Protein AF-A0A943YA11-F1 (afdb_monomer)

pLDDT: mean 86.25, std 10.39, range [38.84, 97.56]

Secondary structure (DSSP, 8-state):
-TTTHHHHHHHT--TTTGGG--HHHHHHHHHHHHHHHHHHHHHHHHHHHHHHGGGSSSPPPHHHHHGGGS--HHHHHHHHHHHHHHHHHHTTTTS--

Foldseek 3Di:
DVVCQVVCVVLPHHSVVVVVDDPVNVVVSVVVVVVVVLVVQLVVLCVVQVVCQVVDPHRDHSCNRRVVVVQDPVNVVVVVVVVVVVCCVVVVVPDDD

Structure (mmCIF, N/CA/C/O backbone):
data_AF-A0A943YA11-F1
#
_entry.id   AF-A0A943YA11-F1
#
loop_
_atom_site.group_PDB
_atom_site.id
_atom_site.type_symbol
_atom_site.label_atom_id
_atom_site.label_alt_id
_atom_site.label_comp_id
_atom_site.label_asym_id
_atom_site.label_entity_id
_atom_site.label_seq_id
_atom_site.pdbx_PDB_ins_code
_atom_site.Cartn_x
_atom_site.Cartn_y
_atom_site.Cartn_z
_atom_site.occupancy
_atom_site.B_iso_or_equiv
_atom_site.auth_seq_id
_atom_site.auth_comp_id
_atom_site.auth_asym_id
_atom_site.auth_atom_id
_atom_site.pdbx_PDB_model_num
ATOM 1 N N . MET A 1 1 ? 4.742 -10.422 -30.303 1.00 56.66 1 MET A N 1
ATOM 2 C CA . MET A 1 1 ? 4.354 -9.054 -29.884 1.00 56.66 1 MET A CA 1
ATOM 3 C C . MET A 1 1 ? 2.861 -8.885 -29.591 1.00 56.66 1 MET A C 1
ATOM 5 O O . MET A 1 1 ? 2.570 -8.188 -28.634 1.00 56.66 1 MET A O 1
ATOM 9 N N . ARG A 1 2 ? 1.926 -9.563 -30.288 1.00 62.44 2 ARG A N 1
ATOM 10 C CA . ARG A 1 2 ? 0.463 -9.452 -30.043 1.00 62.44 2 ARG A CA 1
ATOM 11 C C . ARG A 1 2 ? -0.003 -9.578 -28.581 1.00 62.44 2 ARG A C 1
ATOM 13 O O . ARG A 1 2 ? -0.952 -8.913 -28.199 1.00 62.44 2 ARG A O 1
ATOM 20 N N . TYR A 1 3 ? 0.652 -10.399 -27.760 1.00 71.31 3 TYR A N 1
ATOM 21 C CA . TYR A 1 3 ? 0.281 -10.560 -26.344 1.00 71.31 3 TYR A CA 1
ATOM 22 C C . TYR A 1 3 ? 0.706 -9.387 -25.446 1.00 71.31 3 TYR A C 1
ATOM 24 O O . TYR A 1 3 ? 0.125 -9.195 -24.383 1.00 71.31 3 TYR A O 1
ATOM 32 N N . ALA A 1 4 ? 1.702 -8.601 -25.860 1.00 74.38 4 ALA A N 1
ATOM 33 C CA . ALA A 1 4 ? 2.246 -7.507 -25.059 1.00 74.38 4 ALA A CA 1
ATOM 34 C C . ALA A 1 4 ? 1.473 -6.191 -25.247 1.00 74.38 4 ALA A C 1
ATOM 36 O O . ALA A 1 4 ? 1.456 -5.362 -24.344 1.00 74.38 4 ALA A O 1
ATOM 37 N N . GLU A 1 5 ? 0.796 -6.000 -26.383 1.00 77.94 5 GLU A N 1
ATOM 38 C CA . GLU A 1 5 ? 0.079 -4.751 -26.686 1.00 77.94 5 GLU A CA 1
ATOM 39 C C . GLU A 1 5 ? -1.088 -4.473 -25.721 1.00 77.94 5 GLU A C 1
ATOM 41 O O . GLU A 1 5 ? -1.164 -3.356 -25.205 1.00 77.94 5 GLU A O 1
ATOM 46 N N . PRO A 1 6 ? -1.956 -5.452 -25.378 1.00 84.94 6 PRO A N 1
ATOM 47 C CA . PRO A 1 6 ? -3.030 -5.222 -24.410 1.00 84.94 6 PRO A CA 1
ATOM 48 C C . PRO A 1 6 ? -2.494 -4.909 -23.009 1.00 84.94 6 PRO A C 1
ATOM 50 O O . PRO A 1 6 ? -3.108 -4.155 -22.255 1.00 84.94 6 PRO A O 1
ATOM 53 N N . ILE A 1 7 ? -1.347 -5.496 -22.660 1.00 83.69 7 ILE A N 1
ATOM 54 C CA . ILE A 1 7 ? -0.679 -5.279 -21.377 1.00 83.69 7 ILE A CA 1
ATOM 55 C C . ILE A 1 7 ? -0.102 -3.862 -21.328 1.00 83.69 7 ILE A C 1
ATOM 57 O O . ILE A 1 7 ? -0.341 -3.157 -20.352 1.00 83.69 7 ILE A O 1
ATOM 61 N N . ALA A 1 8 ? 0.569 -3.414 -22.393 1.00 84.06 8 ALA A N 1
ATOM 62 C CA . ALA A 1 8 ? 1.115 -2.063 -22.491 1.00 84.06 8 ALA A CA 1
ATOM 63 C C . ALA A 1 8 ? 0.032 -1.004 -22.239 1.00 84.06 8 ALA A C 1
ATOM 65 O O . ALA A 1 8 ? 0.182 -0.183 -21.335 1.00 84.06 8 ALA A O 1
ATOM 66 N N . TYR A 1 9 ? -1.103 -1.094 -22.942 1.00 85.19 9 TYR A N 1
ATOM 67 C CA . TYR A 1 9 ? -2.206 -0.147 -22.758 1.00 85.19 9 TYR A CA 1
ATOM 68 C C . TYR A 1 9 ? -2.820 -0.198 -21.360 1.00 85.19 9 TYR A C 1
ATOM 70 O O . TYR A 1 9 ? -3.111 0.849 -20.788 1.00 85.19 9 TYR A O 1
ATOM 78 N N . ARG A 1 10 ? -2.992 -1.392 -20.777 1.00 83.12 10 ARG A N 1
ATOM 79 C CA . ARG A 1 10 ? -3.529 -1.550 -19.413 1.00 83.12 10 ARG A CA 1
ATOM 80 C C . ARG A 1 10 ? -2.660 -0.856 -18.366 1.00 83.12 10 ARG A C 1
ATOM 82 O O . ARG A 1 10 ? -3.169 -0.336 -17.381 1.00 83.12 10 ARG A O 1
ATOM 89 N N . ILE A 1 11 ? -1.356 -0.870 -18.595 1.00 81.62 11 ILE A N 1
ATOM 90 C CA . ILE A 1 11 ? -0.341 -0.273 -17.734 1.00 81.62 11 ILE A CA 1
ATOM 91 C C . ILE A 1 11 ? -0.144 1.225 -18.085 1.00 81.62 11 ILE A C 1
ATOM 93 O O . ILE A 1 11 ? 0.481 1.975 -17.342 1.00 81.62 11 ILE A O 1
ATOM 97 N N . GLY A 1 12 ? -0.749 1.721 -19.166 1.00 84.94 12 GLY A N 1
ATOM 98 C CA . GLY A 1 12 ? -0.693 3.133 -19.560 1.00 84.94 12 GLY A CA 1
ATOM 99 C C . GLY A 1 12 ? 0.489 3.496 -20.460 1.00 84.94 12 GLY A C 1
ATOM 100 O O . GLY A 1 12 ? 0.771 4.677 -20.637 1.00 84.94 12 GLY A O 1
ATOM 101 N N . PHE A 1 13 ? 1.157 2.504 -21.050 1.00 87.06 13 PHE A N 1
ATOM 102 C CA . PHE A 1 13 ? 2.170 2.697 -22.087 1.00 87.06 13 PHE A CA 1
ATOM 103 C C . PHE A 1 13 ? 1.581 2.473 -23.476 1.00 87.06 13 PHE A C 1
ATOM 105 O O . PHE A 1 13 ? 0.658 1.675 -23.666 1.00 87.06 13 PHE A O 1
ATOM 112 N N . LYS A 1 14 ? 2.167 3.106 -24.494 1.00 87.75 14 LYS A N 1
ATOM 113 C CA . LYS A 1 14 ? 1.919 2.685 -25.875 1.00 87.75 14 LYS A CA 1
ATOM 114 C C . LYS A 1 14 ? 2.670 1.370 -26.154 1.00 87.75 14 LYS A C 1
ATOM 116 O O . LYS A 1 14 ? 3.775 1.176 -25.643 1.00 87.75 14 LYS A O 1
ATOM 121 N N . PRO A 1 15 ? 2.148 0.486 -27.025 1.00 84.38 15 PRO A N 1
ATOM 122 C CA . PRO A 1 15 ? 2.807 -0.767 -27.393 1.00 84.38 15 PRO A CA 1
ATOM 123 C C . PRO A 1 15 ? 4.293 -0.668 -27.781 1.00 84.38 15 PRO A C 1
ATOM 125 O O . PRO A 1 15 ? 5.040 -1.553 -27.375 1.00 84.38 15 PRO A O 1
ATOM 128 N N . PRO A 1 16 ? 4.772 0.366 -28.509 1.00 85.94 16 PRO A N 1
ATOM 129 C CA . PRO A 1 16 ? 6.200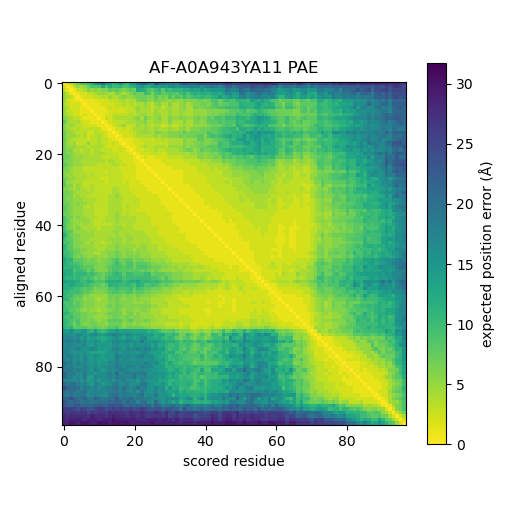 0.499 -28.811 1.00 85.94 16 PRO A CA 1
ATOM 130 C C . PRO A 1 16 ? 7.053 1.025 -27.647 1.00 85.94 16 PRO A C 1
ATOM 132 O O . PRO A 1 16 ? 8.269 0.868 -27.690 1.00 85.94 16 PRO A O 1
ATOM 135 N N . GLU A 1 17 ? 6.459 1.654 -26.632 1.00 86.06 17 GLU A N 1
ATOM 136 C CA . GLU A 1 17 ? 7.180 2.193 -25.466 1.00 86.06 17 GLU A CA 1
ATOM 137 C C . GLU A 1 17 ? 7.496 1.083 -24.460 1.00 86.06 17 GLU A C 1
ATOM 139 O O . GLU A 1 17 ? 8.592 1.030 -23.913 1.00 86.06 17 GLU A O 1
ATOM 144 N N . PHE A 1 18 ? 6.568 0.142 -24.284 1.00 85.06 18 PHE A N 1
ATOM 145 C CA . PHE A 1 18 ? 6.698 -0.955 -23.329 1.00 85.06 18 PHE A CA 1
ATOM 146 C C . PHE A 1 18 ? 7.957 -1.832 -23.511 1.00 85.06 18 PHE A C 1
ATOM 148 O O . PHE A 1 18 ? 8.696 -1.999 -22.545 1.00 85.06 18 PHE A O 1
ATOM 155 N N . PRO A 1 19 ? 8.285 -2.360 -24.710 1.00 84.62 19 PRO A N 1
ATOM 156 C CA . PRO A 1 19 ? 9.493 -3.165 -24.903 1.00 84.62 19 PRO A CA 1
ATOM 157 C C . PRO A 1 19 ? 10.788 -2.340 -24.890 1.00 84.62 19 PRO A C 1
ATOM 159 O O . PRO A 1 19 ? 11.867 -2.924 -24.928 1.00 84.62 19 PRO A O 1
ATOM 162 N N . ARG A 1 20 ? 10.699 -1.002 -24.889 1.00 88.81 20 ARG A N 1
ATOM 163 C CA . ARG A 1 20 ? 11.860 -0.102 -24.827 1.00 88.81 20 ARG A CA 1
ATOM 164 C C . ARG A 1 20 ? 12.241 0.282 -23.400 1.00 88.81 20 ARG A C 1
ATOM 166 O O . ARG A 1 20 ? 13.308 0.860 -23.225 1.00 88.81 20 ARG A O 1
ATOM 173 N N . LEU A 1 21 ? 11.400 -0.028 -22.413 1.00 88.31 21 LEU A N 1
ATOM 174 C CA . LEU A 1 21 ? 11.709 0.211 -21.009 1.00 88.31 21 LEU A CA 1
ATOM 175 C C . LEU A 1 21 ? 12.959 -0.565 -20.607 1.00 88.31 21 LEU A C 1
ATOM 177 O O . LEU A 1 21 ? 13.060 -1.779 -20.807 1.00 88.31 21 LEU A O 1
ATOM 181 N N . THR A 1 22 ? 13.899 0.136 -19.987 1.00 91.94 22 THR A N 1
ATOM 182 C CA . THR A 1 22 ? 14.986 -0.523 -19.270 1.00 91.94 22 THR A CA 1
ATOM 183 C C . THR A 1 22 ? 14.428 -1.229 -18.028 1.00 91.94 22 THR A C 1
ATOM 185 O O . THR A 1 22 ? 13.410 -0.799 -17.476 1.00 91.94 22 THR A O 1
ATOM 188 N N . PRO A 1 23 ? 15.093 -2.286 -17.525 1.00 91.00 23 PRO A N 1
ATOM 189 C CA . PRO A 1 23 ? 14.657 -2.954 -16.299 1.00 91.00 23 PRO A CA 1
ATOM 190 C C . PRO A 1 23 ? 14.461 -1.982 -15.127 1.00 91.00 23 PRO A C 1
ATOM 192 O O . PRO A 1 23 ?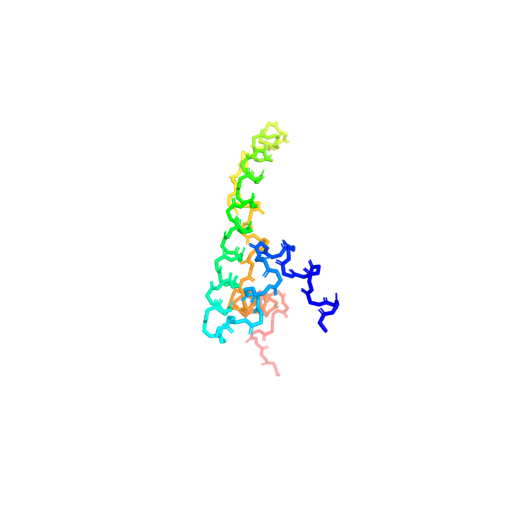 13.475 -2.078 -14.405 1.00 91.00 23 PRO A O 1
ATOM 195 N N . LEU A 1 24 ? 15.351 -0.994 -14.980 1.00 92.38 24 LEU A N 1
ATOM 196 C CA . LEU A 1 24 ? 15.262 0.016 -13.924 1.00 92.38 24 LEU A CA 1
ATOM 197 C C . LEU A 1 24 ? 14.008 0.894 -14.049 1.00 92.38 24 LEU A C 1
ATOM 199 O O . LEU A 1 24 ? 13.334 1.1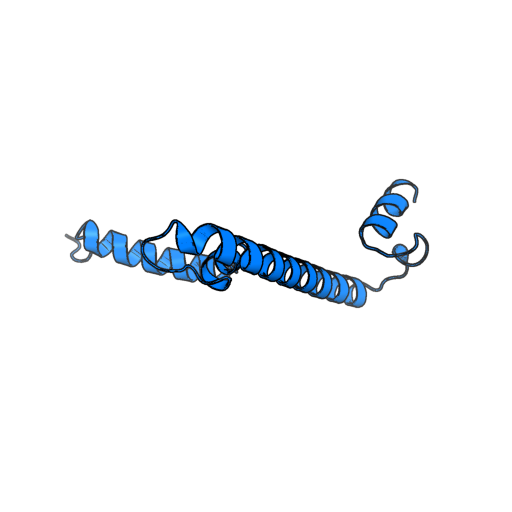48 -13.054 1.00 92.38 24 LEU A O 1
ATOM 203 N N . GLU A 1 25 ? 13.687 1.363 -15.255 1.00 90.94 25 GLU A N 1
ATOM 204 C CA . GLU A 1 25 ? 12.475 2.156 -15.493 1.00 90.94 25 GLU A CA 1
ATOM 205 C C . GLU A 1 25 ? 11.211 1.339 -15.239 1.00 90.94 25 GLU A C 1
ATOM 207 O O . GLU A 1 25 ? 10.246 1.857 -14.679 1.00 90.94 25 GLU A O 1
ATOM 212 N N . PHE A 1 26 ? 11.228 0.053 -15.595 1.00 89.19 26 PHE A N 1
ATOM 213 C CA . PHE A 1 26 ? 10.118 -0.847 -15.319 1.00 89.19 26 PHE A CA 1
ATOM 214 C C . PHE A 1 26 ? 9.893 -1.038 -13.811 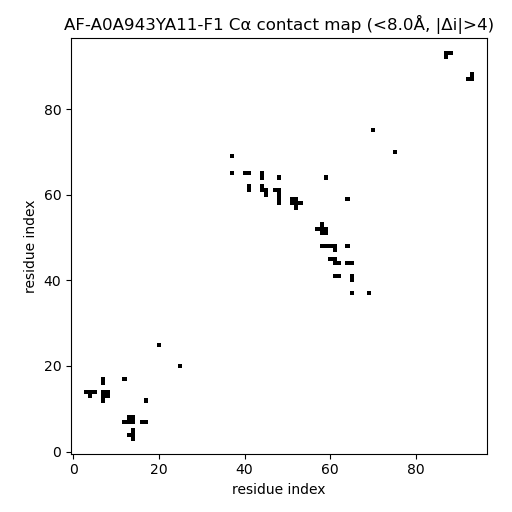1.00 89.19 26 PHE A C 1
ATOM 216 O O . PHE A 1 26 ? 8.755 -0.935 -13.356 1.00 89.19 26 PHE A O 1
ATO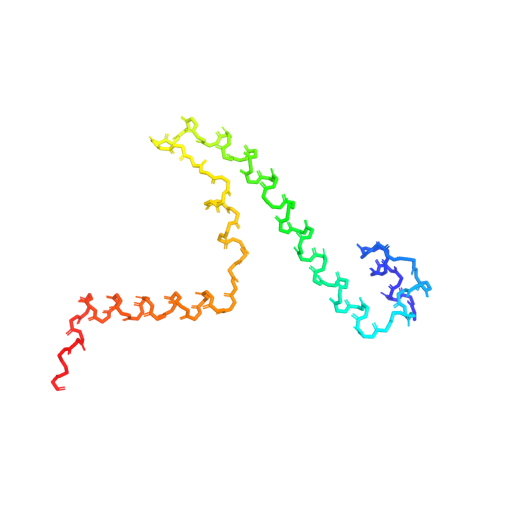M 223 N N . TYR A 1 27 ? 10.952 -1.234 -13.017 1.00 89.88 27 TYR A N 1
ATOM 224 C CA . TYR A 1 27 ? 10.829 -1.326 -11.555 1.00 89.88 27 TYR A CA 1
ATOM 225 C C . TYR A 1 27 ? 10.295 -0.035 -10.929 1.00 89.88 27 TYR A C 1
ATOM 227 O O . TYR A 1 27 ? 9.341 -0.084 -10.158 1.00 89.88 27 TYR A O 1
ATOM 235 N N . ARG A 1 28 ? 10.823 1.127 -11.331 1.00 91.69 28 ARG A N 1
ATOM 236 C CA . ARG A 1 28 ? 10.310 2.431 -10.871 1.00 91.69 28 ARG A CA 1
ATOM 237 C C . ARG A 1 28 ? 8.839 2.630 -11.223 1.00 91.69 28 ARG A C 1
ATOM 239 O O . ARG A 1 28 ? 8.078 3.196 -10.444 1.00 91.69 28 ARG A O 1
ATOM 246 N N . TYR A 1 29 ? 8.430 2.168 -12.403 1.00 90.00 29 TYR A N 1
ATOM 247 C CA . TYR A 1 29 ? 7.032 2.208 -12.801 1.00 90.00 29 TYR A CA 1
ATOM 248 C C . TYR A 1 29 ? 6.155 1.337 -11.886 1.00 90.00 29 TYR A C 1
ATOM 250 O O . TYR A 1 29 ? 5.064 1.768 -11.511 1.00 90.00 29 TYR A O 1
ATOM 258 N N . LEU A 1 30 ? 6.607 0.128 -11.533 1.00 89.44 30 LEU A N 1
ATOM 259 C CA . LEU A 1 30 ? 5.875 -0.764 -10.628 1.00 89.44 30 LEU A CA 1
ATOM 260 C C . LEU A 1 30 ? 5.693 -0.128 -9.248 1.00 89.44 30 LEU A C 1
ATOM 262 O O . LEU A 1 30 ? 4.565 -0.059 -8.770 1.00 89.44 30 LEU A O 1
ATOM 266 N N . GLU A 1 31 ? 6.759 0.431 -8.674 1.00 89.56 31 GLU A N 1
ATOM 267 C CA . GLU A 1 31 ? 6.707 1.156 -7.396 1.00 89.56 31 GLU A CA 1
ATOM 268 C C . GLU A 1 31 ? 5.687 2.307 -7.444 1.00 89.56 31 GLU A C 1
ATOM 270 O O . GLU A 1 31 ? 4.799 2.406 -6.595 1.00 89.56 31 GLU A O 1
ATOM 275 N N . ALA A 1 32 ? 5.732 3.128 -8.497 1.00 91.62 32 ALA A N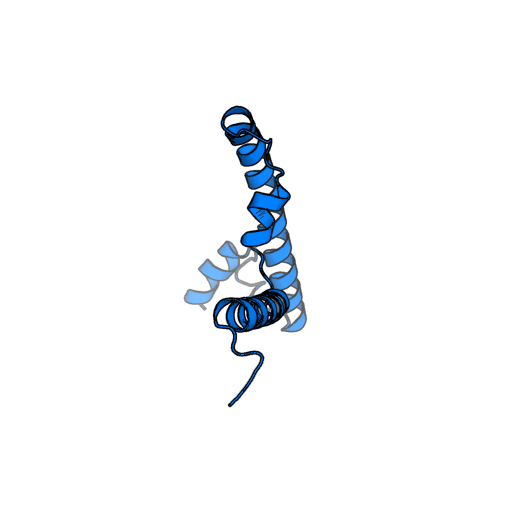 1
ATOM 276 C CA . ALA A 1 32 ? 4.770 4.212 -8.697 1.00 91.62 32 ALA A CA 1
ATOM 277 C C . ALA A 1 32 ? 3.336 3.706 -8.960 1.00 91.62 32 ALA A C 1
ATOM 279 O O . ALA A 1 32 ? 2.352 4.403 -8.701 1.00 91.62 32 ALA A O 1
ATOM 280 N N . SER A 1 33 ? 3.174 2.512 -9.532 1.00 90.75 33 SER A N 1
ATOM 281 C CA . SER A 1 33 ? 1.867 1.878 -9.713 1.00 90.75 33 SER A CA 1
ATOM 282 C C . SER A 1 33 ? 1.275 1.431 -8.378 1.00 90.75 33 SER A C 1
ATOM 284 O O . SER A 1 33 ? 0.084 1.655 -8.145 1.00 90.75 33 SER A O 1
ATOM 286 N N . ASP A 1 34 ? 2.089 0.846 -7.504 1.00 90.75 34 ASP A N 1
ATOM 287 C CA . ASP A 1 34 ? 1.664 0.434 -6.168 1.00 90.75 34 ASP A CA 1
ATOM 288 C C . ASP A 1 34 ? 1.297 1.646 -5.308 1.00 90.75 34 ASP A C 1
ATOM 290 O O . ASP A 1 34 ? 0.234 1.658 -4.688 1.00 90.75 34 ASP A O 1
ATOM 294 N N . GLU A 1 35 ? 2.086 2.722 -5.361 1.00 91.12 35 GLU A N 1
ATOM 295 C CA . GLU A 1 35 ? 1.763 3.976 -4.673 1.00 91.12 35 GLU A CA 1
ATOM 296 C C . GLU A 1 35 ? 0.436 4.577 -5.164 1.00 91.12 35 GLU A C 1
ATOM 298 O O . GLU A 1 35 ? -0.413 4.970 -4.359 1.00 91.12 35 GLU A O 1
ATOM 303 N N . ARG A 1 36 ? 0.198 4.595 -6.484 1.00 92.06 36 ARG A N 1
ATOM 304 C CA . ARG A 1 36 ? -1.078 5.063 -7.054 1.00 92.06 36 ARG A CA 1
ATOM 305 C C . ARG A 1 36 ? -2.262 4.243 -6.559 1.00 92.06 36 ARG A C 1
ATOM 307 O O . ARG A 1 36 ? -3.298 4.820 -6.227 1.00 92.06 36 ARG A O 1
ATOM 314 N N . ARG A 1 37 ? -2.118 2.917 -6.505 1.00 92.62 37 ARG A N 1
ATOM 315 C CA . ARG A 1 37 ? -3.166 2.035 -5.985 1.00 92.62 37 ARG A CA 1
ATOM 316 C C . ARG A 1 37 ? -3.402 2.302 -4.499 1.00 92.62 37 ARG A C 1
ATOM 318 O O . ARG A 1 37 ? -4.550 2.467 -4.100 1.00 92.62 37 ARG A O 1
ATOM 325 N N . ARG A 1 38 ? -2.339 2.467 -3.710 1.00 93.56 38 ARG A N 1
ATOM 326 C CA . ARG A 1 38 ? -2.434 2.814 -2.288 1.00 93.56 38 ARG A CA 1
ATOM 327 C C . ARG A 1 38 ? -3.198 4.120 -2.075 1.00 93.56 38 ARG A C 1
ATOM 329 O O . ARG A 1 38 ? -4.140 4.159 -1.290 1.00 93.56 38 ARG A O 1
ATOM 336 N N . LEU A 1 39 ? -2.866 5.176 -2.817 1.00 94.44 39 LEU A N 1
ATOM 337 C CA . LEU A 1 39 ? -3.580 6.459 -2.758 1.00 94.44 39 LEU A CA 1
ATOM 338 C C . LEU A 1 39 ? -5.058 6.337 -3.156 1.00 94.44 39 LEU A C 1
ATOM 340 O O . LEU A 1 39 ? -5.913 7.027 -2.593 1.00 94.44 39 LEU A O 1
ATOM 344 N N . GLN A 1 40 ? -5.372 5.479 -4.128 1.00 95.69 40 GLN A N 1
ATOM 345 C CA . GLN A 1 40 ? -6.751 5.195 -4.510 1.00 95.69 40 GLN A CA 1
ATOM 346 C C . GLN A 1 40 ? -7.511 4.499 -3.376 1.00 95.69 40 GLN A C 1
ATOM 348 O O . GLN A 1 40 ? -8.631 4.910 -3.069 1.00 95.69 40 GLN A O 1
ATOM 353 N N . ASP A 1 41 ? -6.895 3.527 -2.710 1.00 96.06 41 ASP A N 1
ATOM 354 C CA . ASP A 1 41 ? -7.506 2.824 -1.583 1.00 96.06 41 ASP A CA 1
ATOM 355 C C . ASP A 1 41 ? -7.751 3.761 -0.396 1.00 96.06 41 ASP A C 1
ATOM 357 O O . ASP A 1 41 ? -8.845 3.741 0.161 1.00 96.06 41 ASP A O 1
ATOM 361 N N . TYR A 1 42 ? -6.822 4.670 -0.066 1.00 96.62 42 TYR A N 1
ATOM 362 C CA . TYR A 1 42 ? -7.068 5.696 0.963 1.00 96.62 42 TYR A CA 1
ATOM 363 C C . TYR A 1 42 ? -8.221 6.632 0.598 1.00 96.62 42 TYR A C 1
ATOM 365 O O . TYR A 1 42 ? -9.006 7.024 1.462 1.00 96.62 42 TYR A O 1
ATOM 373 N N . ARG A 1 43 ? -8.356 6.992 -0.683 1.00 96.81 43 ARG A N 1
ATOM 374 C CA . ARG A 1 43 ? -9.475 7.819 -1.147 1.00 96.81 43 ARG A CA 1
ATOM 375 C C . ARG A 1 43 ? -10.807 7.098 -0.970 1.00 96.81 43 ARG A C 1
ATOM 377 O O . ARG A 1 43 ? -11.780 7.714 -0.551 1.00 96.81 43 ARG A O 1
ATOM 384 N N . VAL A 1 44 ? -10.859 5.808 -1.289 1.00 97.31 44 VAL A N 1
ATOM 385 C CA . VAL A 1 44 ? -12.062 4.989 -1.098 1.00 97.31 44 VAL A CA 1
ATOM 386 C C . VAL A 1 44 ? -12.350 4.813 0.394 1.00 97.31 44 VAL A C 1
ATOM 388 O O . VAL A 1 44 ? -13.480 5.040 0.823 1.00 97.31 44 VAL A O 1
ATOM 391 N N . ALA A 1 45 ? -11.327 4.504 1.191 1.00 97.12 45 ALA A N 1
ATOM 392 C CA . ALA A 1 45 ? -11.422 4.381 2.640 1.00 97.12 45 ALA A CA 1
ATOM 393 C C . ALA A 1 45 ? -11.949 5.657 3.302 1.00 97.12 45 ALA A C 1
ATOM 395 O O . ALA A 1 45 ? -12.750 5.554 4.222 1.00 97.12 45 ALA A O 1
ATOM 396 N N . TYR A 1 46 ? -11.588 6.845 2.803 1.00 97.06 46 TYR A N 1
ATOM 397 C CA . TYR A 1 46 ? -12.180 8.102 3.262 1.00 97.06 46 TYR A CA 1
ATOM 398 C C . TYR A 1 46 ? -13.706 8.090 3.119 1.00 97.06 46 TYR A C 1
ATOM 400 O O . TYR A 1 46 ? -14.419 8.300 4.091 1.00 97.06 46 TYR A O 1
ATOM 408 N N . PHE A 1 47 ? -14.247 7.772 1.945 1.00 97.56 47 PHE A N 1
ATOM 409 C CA . PHE A 1 47 ? -15.705 7.741 1.779 1.00 97.56 47 PHE A CA 1
ATOM 410 C C . PHE A 1 47 ? -16.376 6.637 2.606 1.00 97.56 47 PHE A C 1
ATOM 412 O O . PHE A 1 47 ? -17.456 6.853 3.158 1.00 97.56 47 PHE A O 1
ATOM 419 N N . ILE A 1 48 ? -15.733 5.473 2.736 1.00 96.19 48 ILE A N 1
ATOM 420 C CA . ILE A 1 48 ? -16.239 4.379 3.576 1.00 96.19 48 ILE A CA 1
ATOM 421 C C . ILE A 1 48 ? -16.267 4.798 5.046 1.00 96.19 48 ILE A C 1
ATOM 423 O O . ILE A 1 48 ? -17.251 4.528 5.734 1.00 96.19 48 ILE A O 1
ATOM 427 N N . SER A 1 49 ? -15.233 5.489 5.529 1.00 96.69 49 SER A N 1
ATOM 428 C CA . SER A 1 49 ? -15.155 5.919 6.923 1.00 96.69 49 SER A CA 1
ATOM 429 C C . SER A 1 49 ? -16.309 6.860 7.267 1.00 96.69 49 SER A C 1
ATOM 431 O O . SER A 1 49 ? -16.953 6.699 8.304 1.00 96.69 49 SER A O 1
ATOM 433 N N . TRP A 1 50 ? -16.658 7.769 6.354 1.00 95.56 50 TRP A N 1
ATOM 434 C CA . TRP A 1 50 ? -17.825 8.644 6.484 1.00 95.56 50 TRP A CA 1
ATOM 435 C C . TRP A 1 50 ? -19.148 7.880 6.471 1.00 95.56 50 TRP A C 1
ATOM 437 O O . TRP A 1 50 ? -20.040 8.190 7.257 1.00 95.56 50 TRP A O 1
ATOM 447 N N . LEU A 1 51 ? -19.276 6.870 5.609 1.00 96.12 51 LEU A N 1
ATOM 448 C CA . LEU A 1 51 ? -20.486 6.055 5.513 1.00 96.12 51 LEU A CA 1
ATOM 449 C C . LEU A 1 51 ? -20.708 5.191 6.766 1.00 96.12 51 LEU A C 1
ATOM 451 O O . LEU A 1 51 ? -21.842 5.024 7.212 1.00 96.12 51 LEU A O 1
ATOM 455 N N . MET A 1 52 ? -19.633 4.641 7.335 1.00 94.62 52 MET A N 1
ATOM 456 C CA . MET A 1 52 ? -19.697 3.711 8.466 1.00 94.62 52 MET A CA 1
ATOM 457 C C . MET A 1 52 ? -19.713 4.402 9.827 1.00 94.62 52 MET A C 1
ATOM 459 O O . MET A 1 52 ? -20.313 3.867 10.757 1.00 94.62 52 MET A O 1
ATOM 463 N N . SER A 1 53 ? -19.096 5.578 9.962 1.00 93.44 53 SER A N 1
ATOM 464 C CA . SER A 1 53 ? -18.966 6.272 11.254 1.00 93.44 53 SER A CA 1
ATOM 465 C C . SER A 1 53 ? -20.289 6.456 12.015 1.00 93.44 53 SER A C 1
ATOM 467 O O . SER A 1 53 ? -20.289 6.222 13.221 1.00 93.44 53 SER A O 1
ATOM 469 N N . PRO A 1 54 ? -21.430 6.783 11.374 1.00 94.38 54 PRO A N 1
ATOM 470 C CA . PRO A 1 54 ? -22.716 6.885 12.070 1.00 94.38 54 PRO A CA 1
ATOM 471 C C . PRO A 1 54 ? -23.271 5.548 12.587 1.00 94.38 54 PRO A C 1
ATOM 473 O O . PRO A 1 54 ? -24.120 5.542 13.472 1.00 94.38 54 PRO A O 1
ATOM 476 N N . GLN A 1 55 ? -22.831 4.422 12.018 1.00 94.25 55 GLN A N 1
ATOM 477 C CA . GLN A 1 55 ? -23.303 3.075 12.369 1.00 94.25 55 GLN A CA 1
ATOM 478 C C . GLN A 1 55 ? -22.487 2.443 13.503 1.00 94.25 55 GLN A C 1
ATOM 480 O O . GLN A 1 55 ? -22.875 1.420 14.069 1.00 94.25 55 GLN A O 1
ATOM 485 N N . LEU A 1 56 ? -21.334 3.027 13.828 1.00 93.62 56 LEU A N 1
ATOM 486 C CA . LEU A 1 56 ? -20.394 2.501 14.804 1.00 93.62 56 LEU A CA 1
ATOM 487 C C . LEU A 1 56 ? -20.481 3.286 16.115 1.00 93.62 56 LEU A C 1
ATOM 489 O O . LEU A 1 56 ? -20.762 4.479 16.144 1.00 93.62 56 LEU A O 1
ATOM 493 N N . LYS A 1 57 ? -20.181 2.614 17.233 1.00 94.19 57 LYS A N 1
ATOM 494 C CA . LYS A 1 57 ? -20.104 3.270 18.554 1.00 94.19 57 LYS A CA 1
ATOM 495 C C . LYS A 1 57 ? -18.963 4.288 18.637 1.00 94.19 57 LYS A C 1
ATOM 497 O O . LYS A 1 57 ? -19.013 5.199 19.457 1.00 94.19 57 LYS A O 1
ATOM 502 N N . LYS A 1 58 ? -17.916 4.082 17.840 1.00 93.69 58 LYS A N 1
ATOM 503 C CA . LYS A 1 58 ? -16.770 4.975 17.690 1.00 93.69 58 LYS A CA 1
ATOM 504 C C . LYS A 1 58 ? -16.577 5.230 16.194 1.00 93.69 58 LYS A C 1
ATOM 506 O O . LYS A 1 58 ? -16.643 4.253 15.444 1.00 93.69 58 LYS A O 1
ATOM 511 N N . PRO A 1 59 ? -16.361 6.485 15.767 1.00 91.81 59 PRO A N 1
ATOM 512 C CA . PRO A 1 59 ? -15.997 6.783 14.388 1.00 91.81 59 PRO A CA 1
ATOM 513 C C . PRO A 1 59 ? -14.759 5.987 13.981 1.00 91.81 59 PRO A C 1
ATOM 515 O O . PRO A 1 59 ? -13.858 5.806 14.799 1.00 91.81 59 PRO A O 1
ATOM 518 N N . ILE A 1 60 ? -14.750 5.516 12.738 1.00 94.44 60 ILE A N 1
ATOM 519 C CA . ILE A 1 60 ? -13.611 4.808 12.155 1.00 94.44 60 ILE A CA 1
ATOM 520 C C . ILE A 1 60 ? -12.809 5.788 11.307 1.00 94.44 60 ILE A C 1
ATOM 522 O O . ILE A 1 60 ? -13.383 6.607 10.582 1.00 94.44 60 ILE A O 1
ATOM 526 N N . GLU A 1 61 ? -11.489 5.718 11.389 1.00 94.50 61 GLU A N 1
ATOM 527 C CA . GLU A 1 61 ? -10.603 6.530 10.572 1.00 94.50 61 GLU A CA 1
ATOM 528 C C . GLU A 1 61 ? -10.232 5.824 9.254 1.00 94.50 61 GLU A C 1
ATOM 530 O O . GLU A 1 61 ? -10.189 4.595 9.182 1.00 94.50 61 GLU A O 1
ATOM 535 N N . PRO A 1 62 ? -9.928 6.571 8.175 1.00 94.50 62 PRO A N 1
ATOM 536 C CA . PRO A 1 62 ? -9.598 5.974 6.878 1.00 94.50 62 PRO A CA 1
ATOM 537 C C . PRO A 1 62 ? -8.391 5.026 6.915 1.00 94.50 62 PRO A C 1
ATOM 539 O O . PRO A 1 62 ? -8.367 4.032 6.191 1.00 94.50 62 PRO A O 1
ATOM 542 N N . HIS A 1 63 ? -7.392 5.319 7.751 1.00 93.31 63 HIS A N 1
ATOM 543 C CA . HIS A 1 63 ? -6.189 4.495 7.867 1.00 93.31 63 HIS A CA 1
ATOM 544 C C . HIS A 1 63 ? -6.496 3.123 8.492 1.00 93.31 63 HIS A C 1
ATOM 546 O O . HIS A 1 63 ? -5.962 2.115 8.044 1.00 93.31 63 HIS A O 1
ATOM 552 N N . GLU A 1 64 ? -7.459 3.047 9.417 1.00 91.81 64 GLU A N 1
ATOM 553 C CA . GLU A 1 64 ? -7.919 1.781 10.008 1.00 91.81 64 GLU A CA 1
ATOM 554 C C . GLU A 1 64 ? -8.571 0.846 8.973 1.00 91.81 64 GLU A C 1
ATOM 556 O O . GLU A 1 64 ? -8.623 -0.366 9.176 1.00 91.81 64 GLU A O 1
ATOM 561 N N . ILE A 1 65 ? -9.050 1.396 7.851 1.00 93.12 65 ILE A N 1
ATOM 562 C CA . ILE A 1 65 ? -9.639 0.643 6.736 1.00 93.12 65 ILE A CA 1
ATOM 563 C C . ILE A 1 65 ? -8.579 0.308 5.677 1.00 93.12 65 ILE A C 1
ATOM 565 O O . ILE A 1 65 ? -8.559 -0.809 5.161 1.00 93.12 65 ILE A O 1
ATOM 569 N N . ALA A 1 66 ? -7.720 1.269 5.321 1.00 93.50 66 ALA A N 1
ATOM 570 C CA . ALA A 1 66 ? -6.768 1.129 4.219 1.00 93.50 66 ALA A CA 1
ATOM 571 C C . ALA A 1 66 ? -5.483 0.382 4.609 1.00 93.50 66 ALA A C 1
ATOM 573 O O . ALA A 1 66 ? -5.012 -0.448 3.834 1.00 93.50 66 ALA A O 1
ATOM 574 N N . ASP A 1 67 ? -4.917 0.640 5.791 1.00 90.88 67 ASP A N 1
ATOM 575 C CA . ASP A 1 67 ? -3.629 0.070 6.212 1.00 90.88 67 ASP A CA 1
ATOM 576 C C . ASP A 1 67 ? -3.620 -1.471 6.209 1.00 90.88 67 ASP A C 1
ATOM 578 O O . ASP A 1 67 ? -2.649 -2.051 5.716 1.00 90.88 67 ASP A O 1
ATOM 582 N N . PRO A 1 68 ? -4.690 -2.172 6.649 1.00 90.00 68 PRO A N 1
ATOM 583 C CA . PRO A 1 68 ? -4.740 -3.634 6.590 1.00 90.00 68 PRO A CA 1
ATOM 584 C C . PRO A 1 68 ? -4.676 -4.227 5.173 1.00 90.00 68 PRO A C 1
ATOM 586 O O . PRO A 1 68 ? -4.386 -5.412 5.027 1.00 90.00 68 PRO A O 1
ATOM 589 N N . LEU A 1 69 ? -4.946 -3.441 4.126 1.00 87.94 69 LEU A N 1
ATOM 590 C CA . LEU A 1 69 ? -4.820 -3.887 2.732 1.00 87.94 69 LEU A CA 1
ATOM 591 C C . LEU A 1 69 ? -3.361 -3.877 2.253 1.00 87.94 69 LEU A C 1
ATOM 593 O O . LEU A 1 69 ? -3.016 -4.590 1.312 1.00 87.94 69 LEU A O 1
ATOM 597 N N . TRP A 1 70 ? -2.504 -3.094 2.913 1.00 87.25 70 TRP A N 1
ATOM 598 C CA . TRP A 1 70 ? -1.128 -2.802 2.508 1.00 87.25 70 TRP A CA 1
ATOM 599 C C . TRP A 1 70 ? -0.095 -3.345 3.503 1.00 87.25 70 TRP A C 1
ATOM 601 O O . TRP A 1 70 ? 0.918 -2.703 3.775 1.00 87.25 70 TRP A O 1
ATOM 611 N N . ILE A 1 71 ? -0.341 -4.542 4.043 1.00 81.94 71 ILE A N 1
ATOM 612 C CA . ILE A 1 71 ? 0.567 -5.202 4.992 1.00 81.94 71 ILE A CA 1
ATOM 613 C C . ILE A 1 71 ? 1.869 -5.575 4.277 1.00 81.94 71 ILE A C 1
ATOM 615 O O . ILE A 1 71 ? 1.870 -6.378 3.339 1.00 81.94 71 ILE A O 1
ATOM 619 N N . THR A 1 72 ? 2.988 -5.032 4.753 1.00 77.69 72 THR A N 1
ATOM 620 C CA . THR A 1 72 ? 4.314 -5.394 4.242 1.00 77.69 72 THR A CA 1
ATOM 621 C C . THR A 1 72 ? 4.738 -6.780 4.739 1.00 77.69 72 THR A C 1
ATOM 623 O O . THR A 1 72 ? 4.243 -7.282 5.748 1.00 77.69 72 THR A O 1
ATOM 626 N N . GLU A 1 73 ? 5.684 -7.431 4.059 1.00 72.94 73 GLU A N 1
ATOM 627 C CA . GLU A 1 73 ? 6.257 -8.699 4.549 1.00 72.94 73 GLU A CA 1
ATOM 628 C C . GLU A 1 73 ? 6.898 -8.543 5.940 1.00 72.94 73 GLU A C 1
ATOM 630 O O . GLU A 1 73 ? 6.797 -9.429 6.789 1.00 72.94 73 GLU A O 1
ATOM 635 N N . GLU A 1 74 ? 7.487 -7.381 6.220 1.00 71.56 74 GLU A N 1
ATOM 636 C CA . GLU A 1 74 ? 8.036 -7.051 7.537 1.00 71.56 74 GLU A CA 1
ATOM 637 C C . GLU A 1 74 ? 6.939 -6.986 8.606 1.00 71.56 74 GLU A C 1
ATOM 639 O O . GLU A 1 74 ? 7.107 -7.523 9.707 1.00 71.56 74 GLU A O 1
ATOM 644 N N . ASP A 1 75 ? 5.783 -6.410 8.269 1.00 75.94 75 ASP A N 1
ATOM 645 C CA . ASP A 1 75 ? 4.614 -6.385 9.146 1.00 75.94 75 ASP A CA 1
ATOM 646 C C . ASP A 1 75 ? 4.053 -7.788 9.382 1.00 75.94 75 ASP A C 1
ATOM 648 O O . ASP A 1 75 ? 3.674 -8.106 10.511 1.00 75.94 75 ASP A O 1
ATOM 652 N N . LYS A 1 76 ? 4.067 -8.670 8.372 1.00 74.75 76 LYS A N 1
ATOM 653 C CA . LYS A 1 76 ? 3.678 -10.081 8.544 1.00 74.75 76 LYS A CA 1
ATOM 654 C C . LYS A 1 76 ? 4.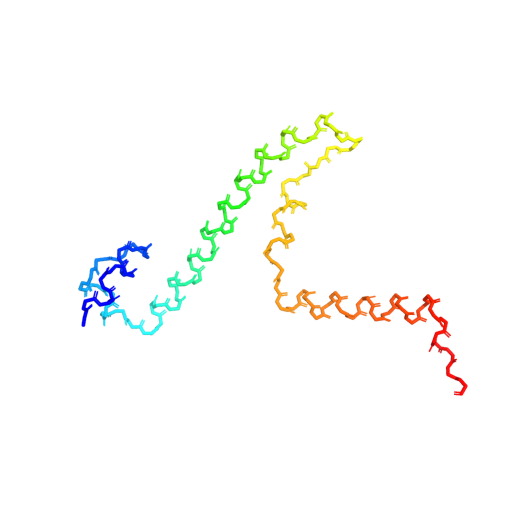596 -10.794 9.530 1.00 74.75 76 LYS A C 1
ATOM 656 O O . LYS A 1 76 ? 4.108 -11.443 10.452 1.00 74.75 76 LYS A O 1
ATOM 661 N N . VAL A 1 77 ? 5.914 -10.637 9.390 1.00 77.25 77 VAL A N 1
ATOM 662 C CA . VAL A 1 77 ? 6.896 -11.235 10.311 1.00 77.25 77 VAL A CA 1
ATOM 663 C C . VAL A 1 77 ? 6.730 -10.679 11.727 1.00 77.25 77 VAL A C 1
ATOM 665 O O . VAL A 1 77 ? 6.775 -11.428 12.705 1.00 77.25 77 VAL A O 1
ATOM 668 N N . LYS A 1 78 ? 6.514 -9.368 11.862 1.00 79.75 78 LYS A N 1
ATOM 669 C CA . LYS A 1 78 ? 6.289 -8.713 13.156 1.00 79.75 78 LYS A CA 1
ATOM 670 C C . LYS A 1 78 ? 4.992 -9.183 13.814 1.00 79.75 78 LYS A C 1
ATOM 672 O O . LYS A 1 78 ? 4.987 -9.441 15.017 1.00 79.75 78 LYS A O 1
ATOM 677 N N . ASN A 1 79 ? 3.918 -9.327 13.044 1.00 81.31 79 ASN A N 1
ATOM 678 C CA . ASN A 1 79 ? 2.637 -9.828 13.533 1.00 81.31 79 ASN A CA 1
ATOM 679 C C . ASN A 1 79 ? 2.733 -11.302 13.938 1.00 81.31 79 ASN A C 1
ATOM 681 O O . ASN A 1 79 ? 2.289 -11.639 15.030 1.00 81.31 79 ASN A O 1
ATOM 685 N N . ALA A 1 80 ? 3.422 -12.139 13.158 1.00 82.31 80 ALA A N 1
ATOM 686 C CA . ALA A 1 80 ? 3.664 -13.540 13.506 1.00 82.31 80 ALA A CA 1
ATOM 687 C C . ALA A 1 80 ? 4.442 -13.695 14.826 1.00 82.31 80 ALA A C 1
ATOM 689 O O . ALA A 1 80 ? 4.127 -14.563 15.638 1.00 82.31 80 ALA A O 1
ATOM 690 N N . LYS A 1 81 ? 5.432 -12.827 15.090 1.00 85.62 81 LYS A N 1
ATOM 691 C CA . LYS A 1 81 ? 6.152 -12.813 16.377 1.00 85.62 81 LYS A CA 1
ATOM 692 C C . LYS A 1 81 ? 5.240 -12.445 17.547 1.00 85.62 81 LYS A C 1
ATOM 694 O O . LYS A 1 81 ? 5.239 -13.151 18.551 1.00 85.62 81 LYS A O 1
ATOM 699 N N . LYS A 1 82 ? 4.442 -11.380 17.405 1.00 86.19 82 LYS A N 1
ATOM 700 C CA . LYS A 1 82 ? 3.466 -10.963 18.429 1.00 86.19 82 LYS A CA 1
ATOM 701 C C . LYS A 1 82 ? 2.427 -12.048 18.703 1.00 86.19 82 LYS A C 1
ATOM 703 O O . LYS A 1 82 ? 2.053 -12.271 19.849 1.00 86.19 82 LYS A O 1
ATOM 708 N N . GLU A 1 83 ? 1.973 -12.727 17.656 1.00 86.38 83 GLU A N 1
ATOM 709 C CA . GLU A 1 83 ? 1.027 -13.833 17.760 1.00 86.38 83 GLU A CA 1
ATOM 710 C C . GLU A 1 83 ? 1.656 -15.031 18.478 1.00 86.38 83 GLU A C 1
ATOM 712 O O . GLU A 1 83 ? 1.054 -15.584 19.393 1.00 86.38 83 GLU A O 1
ATOM 717 N N . MET A 1 84 ? 2.911 -15.370 18.170 1.00 85.31 84 MET A N 1
ATOM 718 C CA . MET A 1 84 ? 3.653 -16.411 18.883 1.00 85.31 84 MET A CA 1
ATOM 719 C C . MET A 1 84 ? 3.842 -16.083 20.373 1.00 85.31 84 MET A C 1
ATOM 721 O O . MET A 1 84 ? 3.694 -16.969 21.213 1.00 85.31 84 MET A O 1
ATOM 725 N N . GLU A 1 85 ? 4.151 -14.832 20.720 1.00 88.25 85 GLU A N 1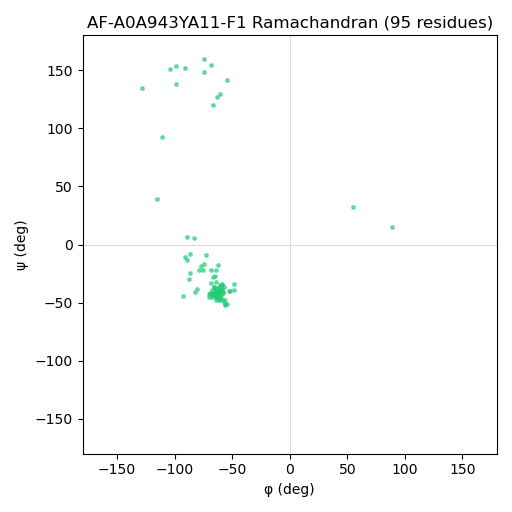
ATOM 726 C CA . GLU A 1 85 ? 4.242 -14.372 22.115 1.00 88.25 85 GLU A CA 1
ATOM 727 C C . GLU A 1 85 ? 2.890 -14.467 22.833 1.00 88.25 85 GLU A C 1
ATOM 729 O O . GLU A 1 85 ? 2.810 -14.994 23.944 1.00 88.25 85 GLU A O 1
ATOM 734 N N . TYR A 1 86 ? 1.810 -14.032 22.181 1.00 86.31 86 TYR A N 1
ATOM 735 C CA . TYR A 1 86 ? 0.456 -14.166 22.711 1.00 86.31 86 TYR A CA 1
ATOM 736 C C . TYR A 1 86 ? 0.088 -15.634 22.964 1.00 86.31 86 TYR A C 1
ATOM 738 O O . TYR A 1 86 ? -0.387 -15.969 24.048 1.00 86.31 86 TYR A O 1
ATOM 746 N N . LEU A 1 87 ? 0.363 -16.524 22.008 1.00 86.50 87 LEU A N 1
ATOM 747 C CA . LEU A 1 87 ? 0.098 -17.957 22.141 1.00 86.50 87 LEU A CA 1
ATOM 748 C C . LEU A 1 87 ? 0.916 -18.579 23.279 1.00 86.50 87 LEU A C 1
ATOM 750 O O . LEU A 1 87 ? 0.361 -19.327 24.079 1.00 86.50 87 LEU A O 1
ATOM 754 N N . LYS A 1 88 ? 2.201 -18.234 23.424 1.00 87.56 88 LYS A N 1
ATOM 755 C CA . LYS A 1 88 ? 3.021 -18.707 24.555 1.00 87.56 88 LYS A CA 1
ATOM 756 C C . LYS A 1 88 ? 2.422 -18.315 25.903 1.00 87.56 88 LYS A C 1
ATOM 758 O O . LYS A 1 88 ? 2.365 -19.154 26.799 1.00 87.56 88 LYS A O 1
ATOM 763 N N . LYS A 1 89 ? 1.920 -17.083 26.015 1.00 87.56 89 LYS A N 1
ATOM 764 C CA . LYS A 1 89 ? 1.263 -16.578 27.223 1.00 87.56 89 LYS A CA 1
ATOM 765 C C . LYS A 1 89 ? -0.078 -17.265 27.496 1.00 87.56 89 LYS A C 1
ATOM 767 O O . LYS A 1 89 ? -0.357 -17.624 28.632 1.00 87.56 89 LYS A O 1
ATOM 772 N N . VAL A 1 90 ? -0.908 -17.461 26.470 1.00 87.31 90 VAL A N 1
ATOM 773 C CA . VAL A 1 90 ? -2.236 -18.093 26.604 1.00 87.31 90 VAL A CA 1
ATOM 774 C C . VAL A 1 90 ? -2.126 -19.578 26.940 1.00 87.31 90 VAL A C 1
ATOM 776 O O . VAL A 1 90 ? -2.867 -20.071 27.785 1.00 87.31 90 VAL A O 1
ATOM 779 N N . PHE A 1 91 ? -1.194 -20.288 26.305 1.00 87.38 91 PHE A N 1
ATOM 780 C CA . PHE A 1 91 ? -0.977 -21.719 26.520 1.00 87.38 91 PHE A CA 1
ATOM 781 C C . PHE A 1 91 ? 0.016 -22.021 27.651 1.00 87.38 91 PHE A C 1
ATOM 783 O O . PHE A 1 91 ? 0.354 -23.182 27.867 1.00 87.38 91 PHE A O 1
ATOM 790 N N . ASN A 1 92 ? 0.463 -20.997 28.389 1.00 79.12 92 ASN A N 1
ATOM 791 C CA . ASN A 1 92 ? 1.376 -21.116 29.529 1.00 79.12 92 ASN A CA 1
ATOM 792 C C . ASN A 1 92 ? 2.691 -21.860 29.197 1.00 79.12 92 ASN A C 1
ATOM 794 O O . ASN A 1 92 ? 3.278 -22.530 30.042 1.00 79.1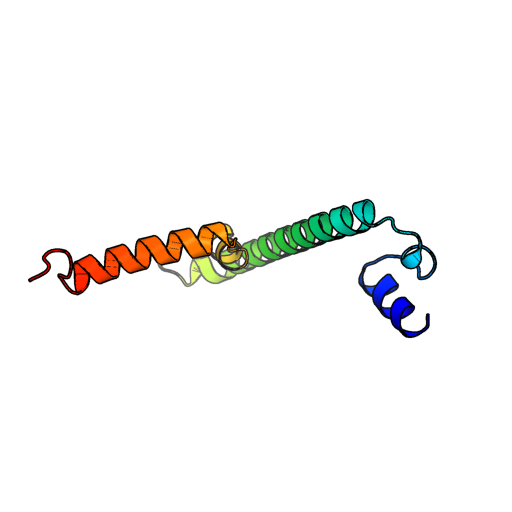2 92 ASN A O 1
ATOM 798 N N . LEU A 1 93 ? 3.164 -21.728 27.953 1.00 74.81 93 LEU A N 1
ATOM 799 C CA . LEU A 1 93 ? 4.340 -22.425 27.411 1.00 74.81 93 LEU A CA 1
ATOM 800 C C . LEU A 1 93 ? 5.670 -21.733 27.766 1.00 74.81 93 LEU A C 1
ATOM 802 O O . LEU A 1 93 ? 6.722 -22.124 27.268 1.00 74.81 93 LEU A O 1
ATOM 806 N N . GLU A 1 94 ? 5.637 -20.681 28.589 1.00 62.94 94 GLU A N 1
ATOM 807 C CA . GLU A 1 94 ? 6.834 -19.958 29.047 1.00 62.94 94 GLU A CA 1
ATOM 808 C C . GLU A 1 94 ? 7.638 -20.741 30.101 1.00 62.94 94 GLU A C 1
ATOM 810 O O . GLU A 1 94 ? 8.819 -20.461 30.301 1.00 62.94 94 GLU A O 1
ATOM 815 N N . GLY A 1 95 ? 7.035 -21.757 30.727 1.00 59.75 95 GLY A N 1
ATOM 816 C CA . GLY A 1 95 ? 7.711 -22.715 31.600 1.00 59.75 95 GLY A CA 1
ATOM 817 C C . GLY A 1 95 ? 7.759 -24.092 30.950 1.00 59.75 95 GLY A C 1
ATOM 818 O O . GLY A 1 95 ? 6.822 -24.873 31.094 1.00 59.75 95 GLY A O 1
ATOM 819 N N . GLY A 1 96 ? 8.838 -24.391 30.228 1.00 50.09 96 GLY A N 1
ATOM 820 C CA . GLY A 1 96 ? 9.119 -25.760 29.802 1.00 50.09 96 GLY A CA 1
ATOM 821 C C . GLY A 1 96 ? 9.344 -26.662 31.019 1.00 50.09 96 GLY A C 1
ATOM 822 O O . GLY A 1 96 ? 10.164 -26.334 31.878 1.00 50.09 96 GLY A O 1
ATOM 823 N N . ALA A 1 97 ? 8.600 -27.766 31.078 1.00 38.84 97 ALA A N 1
ATOM 824 C CA . ALA A 1 97 ? 9.021 -28.990 31.753 1.00 38.84 97 ALA A CA 1
ATOM 825 C C . ALA A 1 97 ? 9.922 -29.801 30.812 1.00 38.84 97 ALA A C 1
ATOM 827 O O . ALA A 1 97 ? 9.690 -29.723 29.581 1.00 38.84 97 ALA A O 1
#

Mean predicted aligned error: 8.82 Å

Sequence (97 aa):
MRYAEPIAYRIGFKPPEFPRLTPLEFYRYLEASDERRRLQDYRVAYFISWLMSPQLKKPIEPHEIADPLWITEEDKVKNAKKEMEYLKKVFNLEGGA

Radius of gyration: 21.54 Å; Cα contacts (8 Å, |Δi|>4): 42; chains: 1; bounding box: 39×38×62 Å

Solvent-accessible surface area (backbone atoms only — not comparable to full-atom values): 5603 Å² total; per-residue (Å²): 111,82,79,51,38,67,52,18,51,76,75,71,36,55,56,81,52,52,82,67,53,50,74,67,57,49,52,55,48,50,54,54,48,50,52,51,50,51,56,49,44,42,56,50,21,43,56,48,22,65,69,44,25,84,78,40,99,60,71,53,56,30,60,80,60,32,50,77,76,66,68,45,73,66,51,50,54,53,48,53,51,53,49,51,53,49,49,33,63,74,70,58,59,83,64,79,128